Protein AF-A0A4Q5UP66-F1 (afdb_monomer_lite)

Secondary structure (DSSP, 8-state):
-B-TTT--B-----PPPHHHHHHHHHHT--TTSTTHHHHHHHHHHHHHHHHHHGGGS-TTSHHHHHHHHHHHHHHHHHHHHHH-

Foldseek 3Di:
DADPVVRDDDDDDPDDPPVVNVVCCLQPPDPVDPSVVVNVVVVVVVVVVLVCVLVVDDCPDPVNVVSVVVVVVVVVVVVVVVPD

Sequence (84 aa):
TYNQATGQVSYTLKTMPFLIEKLTKLHKANSKSPLFFLNIFFGVSLLFFVLSSFWMFMPKTTIFKKGLYFTLAGIVLTLIMLFF

pLDDT: mean 88.8, std 5.59, range [74.69, 97.94]

Radius of gyration: 22.77 Å; chains: 1; bounding box: 40×30×69 Å

Structure (mmCIF, N/CA/C/O backbone):
data_AF-A0A4Q5UP66-F1
#
_entry.id   AF-A0A4Q5UP66-F1
#
loop_
_atom_site.group_PDB
_atom_site.id
_atom_site.type_symbol
_atom_site.label_atom_id
_atom_site.label_alt_id
_atom_site.label_comp_id
_atom_site.label_asym_id
_atom_site.label_entity_id
_atom_site.label_seq_id
_atom_site.pdbx_PDB_ins_code
_atom_site.Cartn_x
_atom_site.Cartn_y
_atom_site.Cartn_z
_atom_site.occupancy
_atom_site.B_iso_or_equiv
_atom_site.auth_seq_id
_atom_site.auth_comp_id
_atom_site.auth_asym_id
_atom_site.auth_atom_id
_atom_site.pdbx_PDB_model_num
ATOM 1 N N . THR A 1 1 ? -11.099 -11.420 35.003 1.00 74.69 1 THR A N 1
ATOM 2 C CA . THR A 1 1 ? -11.644 -12.078 36.209 1.00 74.69 1 THR A CA 1
ATOM 3 C C . THR A 1 1 ? -13.135 -11.843 36.277 1.00 74.69 1 THR A C 1
ATOM 5 O O . THR A 1 1 ? -13.556 -10.711 36.065 1.00 74.69 1 THR A O 1
ATOM 8 N N . TYR A 1 2 ? -13.921 -12.896 36.499 1.00 79.62 2 TYR A N 1
ATOM 9 C CA . TYR A 1 2 ? -15.384 -12.832 36.56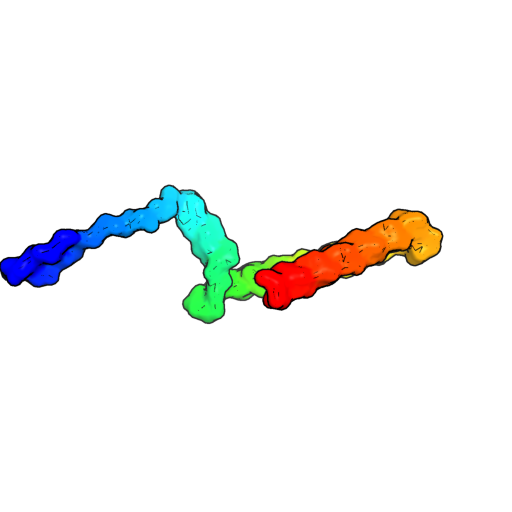6 1.00 79.62 2 TYR A CA 1
ATOM 10 C C . TYR A 1 2 ? -15.852 -12.774 38.021 1.00 79.62 2 TYR A C 1
ATOM 12 O O . TYR A 1 2 ? -15.447 -13.611 38.825 1.00 79.62 2 TYR A O 1
ATOM 20 N N . ASN A 1 3 ? -16.684 -11.789 38.353 1.00 79.06 3 ASN A N 1
ATOM 21 C CA . ASN A 1 3 ? -17.327 -11.659 39.652 1.00 79.06 3 ASN A CA 1
ATOM 22 C C . ASN A 1 3 ? -18.712 -12.321 39.599 1.00 79.06 3 ASN A C 1
ATOM 24 O O . ASN A 1 3 ? -19.624 -11.815 38.950 1.00 79.06 3 ASN A O 1
ATOM 28 N N . GLN A 1 4 ? -18.870 -13.446 40.299 1.00 81.25 4 GLN A N 1
ATOM 29 C CA . GLN A 1 4 ? -20.114 -14.224 40.302 1.00 81.25 4 GLN A CA 1
ATOM 30 C C . GLN A 1 4 ? -21.251 -13.568 41.105 1.00 81.25 4 GLN A C 1
ATOM 32 O O . GLN A 1 4 ? -22.410 -13.882 40.861 1.00 81.25 4 GLN A O 1
ATOM 37 N N . ALA A 1 5 ? -20.948 -12.650 42.029 1.00 82.25 5 ALA A N 1
ATOM 38 C CA . ALA A 1 5 ? -21.955 -11.989 42.862 1.00 82.25 5 ALA A CA 1
ATOM 39 C C . ALA A 1 5 ? -22.637 -10.811 42.147 1.00 82.25 5 ALA A C 1
ATOM 41 O O . ALA A 1 5 ? -23.811 -10.541 42.381 1.00 82.25 5 ALA A O 1
ATOM 42 N N . THR A 1 6 ? -21.913 -10.110 41.270 1.00 83.12 6 THR A N 1
ATOM 43 C CA . THR A 1 6 ? -22.436 -8.957 40.512 1.00 83.12 6 THR A CA 1
ATOM 44 C C . THR A 1 6 ? -22.617 -9.241 39.022 1.00 83.12 6 THR A C 1
ATOM 46 O O . THR A 1 6 ? -23.146 -8.402 38.297 1.00 83.12 6 THR A O 1
ATOM 49 N N . GLY A 1 7 ? -22.138 -10.391 38.537 1.00 85.25 7 GLY A N 1
ATOM 50 C CA . GLY A 1 7 ? -22.099 -10.725 37.113 1.00 85.25 7 GLY A CA 1
ATOM 51 C C . GLY A 1 7 ? -21.099 -9.891 36.299 1.00 85.25 7 GLY A C 1
ATOM 52 O O . GLY A 1 7 ? -21.059 -10.010 35.075 1.00 85.25 7 GLY A O 1
ATOM 53 N N . GLN A 1 8 ? -20.281 -9.038 36.930 1.00 79.06 8 GLN A N 1
ATOM 54 C CA . GLN A 1 8 ? -19.299 -8.220 36.213 1.00 79.06 8 GLN A CA 1
ATOM 55 C C . GLN A 1 8 ? -18.067 -9.028 35.812 1.00 79.06 8 GLN A C 1
ATOM 57 O O . GLN A 1 8 ? -17.468 -9.740 36.619 1.00 79.06 8 GLN A O 1
ATOM 62 N N . VAL A 1 9 ? -17.622 -8.845 34.569 1.00 81.31 9 VAL A N 1
ATOM 63 C CA . VAL A 1 9 ? -16.348 -9.380 34.086 1.00 81.31 9 VAL A CA 1
ATOM 64 C C . VAL A 1 9 ? -15.376 -8.233 33.824 1.00 81.31 9 VAL A C 1
ATOM 66 O O . VAL A 1 9 ? -15.657 -7.356 33.010 1.00 81.31 9 VAL A O 1
ATOM 69 N N . SER A 1 10 ? -14.204 -8.275 34.459 1.00 79.88 10 SER A N 1
ATOM 70 C CA . SER A 1 10 ? -13.076 -7.406 34.104 1.00 79.88 10 SER A CA 1
ATOM 71 C C . SER A 1 10 ? -12.155 -8.111 33.116 1.00 79.88 10 SER A C 1
ATOM 73 O O . SER A 1 10 ? -11.638 -9.198 33.410 1.00 79.88 10 SER A O 1
ATOM 75 N N . TYR A 1 11 ? -11.922 -7.469 31.972 1.00 78.50 11 TYR A N 1
ATOM 76 C CA . TYR A 1 11 ? -11.008 -7.925 30.928 1.00 78.50 11 TYR A CA 1
ATOM 77 C C . TYR A 1 11 ? -9.826 -6.968 30.805 1.00 78.50 11 TYR A C 1
ATOM 79 O O . TYR A 1 11 ? -10.005 -5.753 30.743 1.00 78.50 11 TYR A O 1
ATOM 87 N N . THR A 1 12 ? -8.622 -7.522 30.708 1.00 79.00 12 THR A N 1
ATOM 88 C CA . THR A 1 12 ? -7.422 -6.757 30.367 1.00 79.00 12 THR A CA 1
ATOM 89 C C . THR A 1 12 ? -7.183 -6.913 28.872 1.00 79.00 12 THR A C 1
ATOM 91 O O . THR A 1 12 ? -6.826 -7.995 28.407 1.00 79.00 12 THR A O 1
ATOM 94 N N . LEU A 1 13 ? -7.418 -5.853 28.102 1.00 78.44 13 LEU A N 1
ATOM 95 C CA . LEU A 1 13 ? -7.203 -5.858 26.657 1.00 78.44 13 LEU A CA 1
ATOM 96 C C . LEU A 1 13 ? -5.787 -5.371 26.352 1.00 78.44 13 LEU A C 1
ATOM 98 O O . LEU A 1 13 ? -5.370 -4.315 26.825 1.00 78.44 13 LEU A O 1
ATOM 102 N N . LYS A 1 14 ? -5.050 -6.119 25.527 1.00 79.25 14 LYS A N 1
ATOM 103 C CA . LYS A 1 14 ? -3.814 -5.616 24.922 1.00 79.25 14 LYS A CA 1
ATOM 104 C C . LYS A 1 14 ? -4.199 -4.666 23.792 1.00 79.25 14 LYS A C 1
ATOM 106 O O . LYS A 1 14 ? -4.487 -5.108 22.682 1.00 79.25 14 LYS A O 1
ATOM 111 N N . THR A 1 15 ? -4.265 -3.375 24.096 1.00 83.06 15 THR A N 1
ATOM 112 C CA . THR A 1 15 ? -4.530 -2.326 23.108 1.00 83.06 15 THR A CA 1
ATOM 113 C C . THR A 1 15 ? -3.213 -1.737 22.610 1.00 83.06 15 THR A C 1
ATOM 115 O O . THR A 1 15 ? -2.184 -1.801 23.285 1.00 83.06 15 THR A O 1
ATOM 118 N N . MET A 1 16 ? -3.222 -1.201 21.392 1.00 87.31 16 MET A N 1
ATOM 119 C CA . MET A 1 16 ? -2.085 -0.432 20.890 1.00 87.31 16 MET A CA 1
ATOM 120 C C . MET A 1 16 ? -2.090 0.972 21.511 1.00 87.31 16 MET A C 1
ATOM 122 O O . MET A 1 16 ? -3.162 1.490 21.824 1.00 87.31 16 MET A O 1
ATOM 126 N N . PRO A 1 17 ? -0.920 1.627 21.649 1.00 91.19 17 PRO A N 1
ATOM 127 C CA . PRO A 1 17 ? -0.861 3.035 22.021 1.00 91.19 17 PRO A CA 1
ATOM 128 C C . PRO A 1 17 ? -1.718 3.875 21.072 1.00 91.19 17 PRO A C 1
ATOM 130 O O . PRO A 1 17 ? -1.750 3.612 19.868 1.00 91.19 17 PRO A O 1
ATOM 133 N N . PHE A 1 18 ? -2.372 4.904 21.610 1.00 88.81 18 PHE A N 1
ATOM 134 C CA . PHE A 1 18 ? -3.422 5.669 20.930 1.00 88.81 18 PHE A CA 1
ATOM 135 C C . PHE A 1 18 ? -3.106 6.029 19.467 1.00 88.81 18 PHE A C 1
ATOM 137 O O . PHE A 1 18 ? -3.919 5.781 18.579 1.00 88.81 18 PHE A O 1
ATOM 144 N N . LEU A 1 19 ? -1.910 6.563 19.193 1.00 92.25 19 LEU A N 1
ATOM 145 C CA . LEU A 1 19 ? -1.509 6.970 17.843 1.00 92.25 19 LEU A CA 1
ATOM 146 C C . LEU A 1 19 ? -1.431 5.782 16.869 1.00 92.25 19 LEU A C 1
ATOM 148 O O . LEU A 1 19 ? -1.981 5.836 15.769 1.00 92.25 19 LEU A O 1
ATOM 152 N N . ILE A 1 20 ? -0.786 4.691 17.289 1.00 91.81 20 ILE A N 1
ATOM 153 C CA . ILE A 1 20 ? -0.622 3.477 16.478 1.00 91.81 20 ILE A CA 1
ATOM 154 C C . ILE A 1 20 ? -1.977 2.819 16.224 1.00 91.81 20 ILE A C 1
ATOM 156 O O . ILE A 1 20 ? -2.241 2.339 15.121 1.0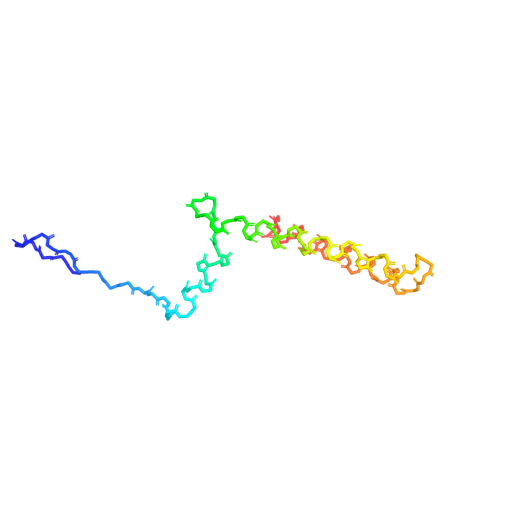0 91.81 20 ILE A O 1
ATOM 160 N N . GLU A 1 21 ? -2.869 2.845 17.214 1.00 90.62 21 GLU A N 1
ATOM 161 C CA . GLU A 1 21 ? -4.222 2.315 17.070 1.00 90.62 21 GLU A CA 1
ATOM 162 C C . GLU A 1 21 ? -5.018 3.077 15.996 1.00 90.62 21 GLU A C 1
ATOM 164 O O . GLU A 1 21 ? -5.713 2.462 15.183 1.00 90.62 21 GLU A O 1
ATOM 169 N N . LYS A 1 22 ? -4.885 4.409 15.935 1.00 89.81 22 LYS A N 1
ATOM 170 C CA . LYS A 1 22 ? -5.542 5.238 14.909 1.00 89.81 22 LYS A CA 1
ATOM 171 C C . LYS A 1 22 ? -4.996 4.965 13.510 1.00 89.81 22 LYS A C 1
ATOM 173 O O . LYS A 1 22 ? -5.790 4.752 12.593 1.00 89.81 22 LYS A O 1
ATOM 178 N N . LEU A 1 23 ? -3.672 4.902 13.352 1.00 91.75 23 LEU A N 1
ATOM 179 C CA . LEU A 1 23 ? -3.040 4.561 12.071 1.00 91.75 23 LEU A CA 1
ATOM 180 C C . LEU A 1 23 ? -3.449 3.161 11.602 1.00 91.75 23 LEU A C 1
ATOM 182 O O . LEU A 1 23 ? -3.780 2.963 10.435 1.00 91.75 23 LEU A O 1
ATOM 186 N N . THR A 1 24 ? -3.511 2.205 12.529 1.00 89.75 24 THR A N 1
ATOM 187 C CA . THR A 1 24 ? -3.939 0.833 12.236 1.00 89.75 24 THR A CA 1
ATOM 188 C C . THR A 1 24 ? -5.400 0.788 11.798 1.00 89.75 24 THR A C 1
ATOM 190 O O . THR A 1 24 ? -5.723 0.091 10.840 1.00 89.75 24 THR A O 1
ATOM 193 N N . LYS A 1 25 ? -6.286 1.549 12.452 1.00 88.69 25 LYS A N 1
ATOM 194 C CA . LYS A 1 25 ? -7.704 1.646 12.071 1.00 88.69 25 LYS A CA 1
ATOM 195 C C . LYS A 1 25 ? -7.901 2.255 10.683 1.00 88.69 25 LYS A C 1
ATOM 197 O O . LYS A 1 25 ? -8.767 1.781 9.955 1.00 88.69 25 LYS A O 1
ATOM 202 N N . LEU A 1 26 ? -7.106 3.263 10.320 1.00 90.75 26 LEU A N 1
ATOM 203 C CA . LEU A 1 26 ? -7.117 3.842 8.974 1.00 90.75 26 LEU A CA 1
ATOM 204 C C . LEU A 1 26 ? -6.621 2.820 7.942 1.00 90.75 26 LEU A C 1
ATOM 206 O O . LEU A 1 26 ? -7.351 2.469 7.021 1.00 90.75 26 LEU A O 1
ATOM 210 N N . HIS A 1 27 ? -5.427 2.262 8.146 1.00 89.56 27 HIS A N 1
ATOM 211 C CA . HIS A 1 27 ? -4.807 1.342 7.191 1.00 89.56 27 HIS A CA 1
ATOM 212 C C . HIS A 1 27 ? -5.579 0.022 7.024 1.00 89.56 27 HIS A C 1
ATOM 214 O O . HIS A 1 27 ? -5.640 -0.526 5.929 1.00 89.56 27 HIS A O 1
ATOM 220 N N . LYS A 1 28 ? -6.213 -0.483 8.089 1.00 86.44 28 LYS A N 1
ATOM 221 C CA . LYS A 1 28 ? -6.998 -1.731 8.077 1.00 86.44 28 LYS A CA 1
ATOM 222 C C . LYS A 1 28 ? -8.510 -1.503 7.961 1.00 86.44 28 LYS A C 1
ATOM 224 O O . LYS A 1 28 ? -9.287 -2.400 8.295 1.00 86.44 28 LYS A O 1
ATOM 229 N N . ALA A 1 29 ? -8.948 -0.323 7.516 1.00 89.81 29 ALA A N 1
ATOM 230 C CA . ALA A 1 29 ? -10.362 -0.072 7.262 1.00 89.81 29 ALA A CA 1
ATOM 231 C C . ALA A 1 29 ? -10.899 -1.050 6.198 1.00 89.81 29 ALA A C 1
ATOM 233 O O . ALA A 1 29 ? -10.397 -1.117 5.078 1.00 89.81 29 ALA A O 1
ATOM 234 N N . ASN A 1 30 ? -11.921 -1.823 6.570 1.00 85.31 30 ASN A N 1
ATOM 235 C CA . ASN A 1 30 ? -12.629 -2.754 5.689 1.00 85.31 30 ASN A CA 1
ATOM 236 C C . ASN A 1 30 ? -14.026 -2.214 5.346 1.00 85.31 30 ASN A C 1
ATOM 238 O O . ASN A 1 30 ? -14.437 -1.196 5.895 1.00 85.31 30 ASN A O 1
ATOM 242 N N . SER A 1 31 ? -14.785 -2.920 4.504 1.00 85.06 31 SER A N 1
ATOM 243 C CA . SER A 1 31 ? -16.104 -2.495 3.999 1.00 85.06 31 SER A CA 1
ATOM 244 C C . SER A 1 31 ? -17.173 -2.205 5.066 1.00 85.06 31 SER A C 1
ATOM 246 O O . SER A 1 31 ? -18.215 -1.652 4.733 1.00 85.06 31 SER A O 1
ATOM 248 N N . LYS A 1 32 ? -16.949 -2.559 6.341 1.00 86.31 32 LYS A N 1
ATOM 249 C CA . LYS A 1 32 ? -17.836 -2.192 7.464 1.00 86.31 32 LYS A CA 1
ATOM 250 C C . LYS A 1 32 ? -17.554 -0.793 8.024 1.00 86.31 32 LYS A C 1
ATOM 252 O O . LYS A 1 32 ? -18.321 -0.297 8.842 1.00 86.31 32 LYS A O 1
ATOM 257 N N . SER A 1 33 ? -16.441 -0.177 7.635 1.00 86.69 33 SER A N 1
ATOM 258 C CA . SER A 1 33 ? -16.014 1.158 8.050 1.00 86.69 33 SER A CA 1
ATOM 259 C C . SER A 1 33 ? -16.200 2.134 6.890 1.00 86.69 33 SER A C 1
ATOM 261 O O . SER A 1 33 ? -15.730 1.824 5.801 1.00 86.69 33 SER A O 1
ATOM 263 N N . PRO A 1 34 ? -16.763 3.339 7.093 1.00 87.00 34 PRO A N 1
ATOM 264 C CA . PRO A 1 34 ? -16.892 4.342 6.028 1.00 87.00 34 PRO A CA 1
ATOM 265 C C . PRO A 1 34 ? -15.536 4.779 5.442 1.00 87.00 34 PRO A C 1
ATOM 267 O O . PRO A 1 34 ? -15.474 5.296 4.332 1.00 87.00 34 PRO A O 1
ATOM 270 N N . LEU A 1 35 ? -14.434 4.532 6.158 1.00 87.75 35 LEU A N 1
ATOM 271 C CA . LEU A 1 35 ? -13.076 4.871 5.730 1.00 87.75 35 LEU A CA 1
ATOM 272 C C . LEU A 1 35 ? -12.528 3.923 4.646 1.00 87.75 35 LEU A C 1
ATOM 274 O O . LEU A 1 35 ? -11.454 4.180 4.111 1.00 87.75 35 LEU A O 1
ATOM 278 N N . PHE A 1 36 ? -13.238 2.847 4.287 1.00 89.94 36 PHE A N 1
ATOM 279 C CA . PHE A 1 36 ? -12.766 1.884 3.282 1.00 89.94 36 PHE A CA 1
ATOM 280 C C . PHE A 1 36 ? -12.556 2.506 1.892 1.00 89.94 36 PHE A C 1
ATOM 282 O O . PHE A 1 36 ? -11.670 2.073 1.155 1.00 89.94 36 PHE A O 1
ATOM 289 N N . PHE A 1 37 ? -13.321 3.550 1.549 1.00 90.19 37 PHE A N 1
ATOM 290 C CA . PHE A 1 37 ? -13.152 4.290 0.296 1.00 90.19 37 PHE A CA 1
ATOM 291 C C . PHE A 1 37 ? -11.757 4.903 0.175 1.00 90.19 37 PHE A C 1
ATOM 293 O O . PHE A 1 37 ? -11.188 4.894 -0.914 1.00 90.19 37 PHE A O 1
ATOM 300 N N . LEU A 1 38 ? -11.178 5.376 1.287 1.00 91.62 38 LEU A N 1
ATOM 301 C CA . LEU A 1 38 ? -9.818 5.912 1.304 1.00 91.62 38 LEU A CA 1
ATOM 302 C C . LEU A 1 38 ? -8.800 4.830 0.929 1.00 91.62 38 LEU A C 1
ATOM 304 O O . LEU A 1 38 ? -7.890 5.095 0.150 1.00 91.62 38 LEU A O 1
ATOM 308 N N . ASN A 1 39 ? -8.985 3.605 1.425 1.00 91.81 39 ASN A N 1
ATOM 309 C CA . ASN A 1 39 ? -8.095 2.485 1.125 1.00 91.81 39 ASN A CA 1
ATOM 310 C C . ASN A 1 39 ? -8.180 2.067 -0.346 1.00 91.81 39 ASN A C 1
ATOM 312 O O . ASN A 1 39 ? -7.149 1.827 -0.972 1.00 91.81 39 ASN A O 1
ATOM 316 N N . ILE A 1 40 ? -9.390 2.026 -0.917 1.00 92.38 40 ILE A N 1
ATOM 317 C CA . ILE A 1 40 ? -9.583 1.743 -2.347 1.00 92.38 40 ILE A CA 1
ATOM 318 C C . ILE A 1 40 ? -8.949 2.847 -3.193 1.00 92.38 40 ILE A C 1
ATOM 320 O O . ILE A 1 40 ? -8.164 2.553 -4.091 1.00 92.38 40 ILE A O 1
ATOM 324 N N . PHE A 1 41 ? -9.254 4.110 -2.890 1.00 94.31 41 PHE A N 1
ATOM 325 C CA . PHE A 1 41 ? -8.692 5.256 -3.599 1.00 94.31 41 PHE A CA 1
ATOM 326 C C . PHE A 1 41 ? -7.162 5.241 -3.562 1.00 94.31 41 PHE A C 1
ATOM 328 O O . PHE A 1 41 ? -6.516 5.400 -4.597 1.00 94.31 41 PHE A O 1
ATOM 335 N N . PHE A 1 42 ? -6.582 4.990 -2.388 1.00 92.62 42 PHE A N 1
ATOM 336 C CA . PHE A 1 42 ? -5.140 4.888 -2.218 1.00 92.62 42 PHE A CA 1
ATOM 337 C C . PHE A 1 42 ? -4.549 3.734 -3.041 1.00 92.62 42 PHE A C 1
ATOM 339 O O . PHE A 1 42 ? -3.579 3.944 -3.766 1.00 92.62 42 PHE A O 1
ATOM 346 N N . GLY A 1 43 ? -5.161 2.545 -3.007 1.00 93.31 43 GLY A N 1
ATOM 347 C CA . GLY A 1 43 ? -4.711 1.389 -3.789 1.00 93.31 43 GLY A CA 1
ATOM 348 C C . GLY A 1 43 ? -4.760 1.626 -5.303 1.00 93.31 43 GLY A C 1
ATOM 349 O O . GLY A 1 43 ? -3.786 1.355 -6.005 1.00 93.31 43 GLY A O 1
ATOM 350 N N . VAL A 1 44 ? -5.858 2.197 -5.806 1.00 96.19 44 VAL A N 1
ATOM 351 C CA . VAL A 1 44 ? -6.009 2.542 -7.231 1.00 96.19 44 VAL A CA 1
ATOM 352 C C . VAL A 1 44 ? -5.008 3.622 -7.644 1.00 96.19 44 VAL A C 1
ATOM 354 O O . VAL A 1 44 ? -4.391 3.516 -8.703 1.00 96.19 44 VAL A O 1
ATOM 357 N N . SER A 1 45 ? -4.795 4.630 -6.797 1.00 96.38 45 SER A N 1
ATOM 358 C CA . SER A 1 45 ? -3.832 5.706 -7.059 1.00 96.38 45 SER A CA 1
ATOM 359 C C . SER A 1 45 ? -2.399 5.182 -7.144 1.00 96.38 45 SER A C 1
ATOM 361 O O . SER A 1 45 ? -1.663 5.558 -8.053 1.00 96.38 45 SER A O 1
ATOM 363 N N . LEU A 1 46 ? -2.002 4.277 -6.244 1.00 93.62 46 LEU A N 1
ATOM 364 C CA . LEU A 1 46 ? -0.682 3.644 -6.297 1.00 93.62 46 LEU A CA 1
ATOM 365 C C . LEU A 1 46 ? -0.490 2.842 -7.587 1.00 93.62 46 LEU A C 1
ATOM 367 O O . LEU A 1 46 ? 0.551 2.971 -8.231 1.00 93.62 46 LEU A O 1
ATOM 371 N N . LEU A 1 47 ? -1.495 2.062 -7.997 1.00 93.56 47 LEU A N 1
ATOM 372 C CA . LEU A 1 47 ? -1.437 1.316 -9.255 1.00 93.56 47 LEU A CA 1
ATOM 373 C C . LEU A 1 47 ? -1.288 2.263 -10.453 1.00 93.56 47 LEU A C 1
ATOM 375 O O . LEU A 1 47 ? -0.444 2.038 -11.320 1.00 93.56 47 LEU A O 1
ATOM 379 N N . PHE A 1 48 ? -2.061 3.349 -10.473 1.00 94.69 48 PHE A N 1
ATOM 380 C CA . PHE A 1 48 ? -1.945 4.385 -11.495 1.00 94.69 48 PHE A CA 1
ATOM 381 C C . PHE A 1 48 ? -0.540 5.008 -11.531 1.00 94.69 48 PHE A C 1
ATOM 383 O O . PHE A 1 48 ? 0.037 5.147 -12.611 1.00 94.69 48 PHE A O 1
ATOM 390 N N . PHE A 1 49 ? 0.053 5.344 -10.382 1.00 91.88 49 PHE A N 1
ATOM 391 C CA . PHE A 1 49 ? 1.407 5.907 -10.335 1.00 91.88 49 PHE A CA 1
ATOM 392 C C . PHE A 1 49 ? 2.477 4.933 -10.836 1.00 91.88 49 PHE A C 1
ATOM 394 O O . PHE A 1 49 ? 3.379 5.335 -11.571 1.00 91.88 49 PHE A O 1
ATOM 401 N N . VAL A 1 50 ? 2.352 3.645 -10.518 1.00 90.06 50 VAL A N 1
ATOM 402 C CA . VAL A 1 50 ? 3.260 2.621 -11.051 1.00 90.06 50 VAL A CA 1
ATOM 403 C C . VAL A 1 50 ? 3.137 2.526 -12.573 1.00 90.06 50 VAL A C 1
ATOM 405 O O . VAL A 1 50 ? 4.152 2.576 -13.265 1.00 90.06 50 VAL A O 1
ATOM 408 N N . LEU A 1 51 ? 1.920 2.447 -13.116 1.00 90.12 51 LEU A N 1
ATOM 409 C CA . LEU A 1 51 ? 1.706 2.339 -14.565 1.00 90.12 51 LEU A CA 1
ATOM 410 C C . LEU A 1 51 ? 2.142 3.604 -15.319 1.00 90.12 51 LEU A C 1
ATOM 412 O O . LEU A 1 51 ? 2.806 3.517 -16.351 1.00 90.12 51 LEU A O 1
ATOM 416 N N . SER A 1 52 ? 1.819 4.781 -14.789 1.00 91.25 52 SER A N 1
ATOM 417 C CA . SER A 1 52 ? 2.219 6.062 -15.386 1.00 91.25 52 SER A CA 1
ATOM 418 C C . SER A 1 52 ? 3.731 6.291 -15.354 1.00 91.25 52 SER A C 1
ATOM 420 O O . SER A 1 52 ? 4.253 6.954 -16.247 1.00 91.25 52 SER A O 1
ATOM 422 N N . SER A 1 53 ? 4.471 5.687 -14.417 1.00 87.81 53 SER A N 1
ATOM 423 C CA . SER A 1 53 ? 5.938 5.784 -14.407 1.00 87.81 53 SER A CA 1
ATOM 424 C C . SER A 1 53 ? 6.587 5.244 -15.692 1.00 87.81 53 SER A C 1
ATOM 426 O O . SER A 1 53 ? 7.631 5.744 -16.113 1.00 87.81 53 SER A O 1
ATOM 428 N N . PHE A 1 54 ? 5.942 4.294 -16.383 1.00 86.19 54 PHE A N 1
ATOM 429 C CA . PHE A 1 54 ? 6.422 3.770 -17.665 1.00 86.19 54 PHE A CA 1
ATOM 430 C C . PHE A 1 54 ? 6.301 4.775 -18.812 1.00 86.19 54 PHE A C 1
ATOM 432 O O . PHE A 1 54 ? 7.078 4.693 -19.761 1.00 86.19 54 PHE A O 1
ATOM 439 N N . TRP A 1 55 ? 5.393 5.752 -18.716 1.00 84.50 55 TRP A N 1
ATOM 440 C CA . TRP A 1 55 ? 5.302 6.852 -19.683 1.00 84.50 55 TRP A CA 1
ATOM 441 C C . TRP A 1 55 ? 6.478 7.827 -19.582 1.00 84.50 55 TRP A C 1
ATOM 443 O O . TRP A 1 55 ? 6.768 8.532 -20.546 1.00 84.50 55 TRP A O 1
ATOM 453 N N . MET A 1 56 ? 7.180 7.860 -18.445 1.00 84.75 56 MET A N 1
ATOM 454 C CA . MET A 1 56 ? 8.314 8.763 -18.238 1.00 84.75 56 MET A CA 1
ATOM 455 C C . MET A 1 56 ? 9.550 8.366 -19.062 1.00 84.75 56 MET A C 1
ATOM 457 O O . MET A 1 56 ? 10.410 9.205 -19.328 1.00 84.75 56 MET A O 1
ATOM 461 N N . PHE A 1 57 ? 9.655 7.104 -19.494 1.00 81.69 57 PHE A N 1
ATOM 462 C CA . PHE A 1 57 ? 10.825 6.590 -20.203 1.00 81.69 57 PHE A CA 1
ATOM 463 C C . PHE A 1 57 ? 10.464 6.092 -21.600 1.00 81.69 57 PHE A C 1
ATOM 465 O O . PHE A 1 57 ? 9.592 5.246 -21.772 1.00 81.69 57 PHE A O 1
ATOM 472 N N . MET A 1 58 ? 11.198 6.553 -22.617 1.00 82.44 58 MET A N 1
ATOM 473 C CA . MET A 1 58 ? 11.014 6.054 -23.981 1.00 82.44 58 MET A CA 1
ATOM 474 C C . MET A 1 58 ? 11.242 4.527 -24.039 1.00 82.44 58 MET A C 1
ATOM 476 O O . MET A 1 58 ? 12.272 4.061 -23.531 1.00 82.44 58 MET A O 1
ATOM 480 N N . PRO A 1 59 ? 10.385 3.751 -24.739 1.00 79.31 59 PRO A N 1
ATOM 481 C CA . PRO A 1 59 ? 10.461 2.283 -24.786 1.00 79.31 59 PRO A CA 1
ATOM 482 C C . PRO A 1 59 ? 11.799 1.706 -25.277 1.00 79.31 59 PRO A C 1
ATOM 484 O O . PRO A 1 59 ? 12.145 0.561 -24.997 1.00 79.31 59 PRO A O 1
ATOM 487 N N . LYS A 1 60 ? 12.579 2.500 -26.023 1.00 82.31 60 LYS A N 1
ATOM 488 C CA . LYS A 1 60 ? 13.882 2.102 -26.580 1.00 82.31 60 LYS A CA 1
ATOM 489 C C . LYS A 1 60 ? 15.051 2.284 -25.604 1.00 82.31 60 LYS A C 1
ATOM 491 O O . LYS A 1 60 ? 16.162 1.854 -25.907 1.00 82.31 60 LYS A O 1
ATOM 496 N N . THR A 1 61 ? 14.828 2.909 -24.448 1.00 88.62 61 THR A N 1
ATOM 497 C CA . THR A 1 61 ? 15.884 3.162 -23.460 1.00 88.62 61 THR A CA 1
ATOM 498 C C . THR A 1 61 ? 16.229 1.902 -22.669 1.00 88.62 61 THR A C 1
ATOM 500 O O . THR A 1 61 ? 15.392 1.033 -22.416 1.00 88.62 61 THR A O 1
ATOM 503 N N . THR A 1 62 ? 17.483 1.806 -22.230 1.00 86.12 62 THR A N 1
ATOM 504 C CA . THR A 1 62 ? 17.933 0.731 -21.333 1.00 86.12 62 THR A CA 1
ATOM 505 C C . THR A 1 62 ? 17.213 0.776 -19.983 1.00 86.12 62 THR A C 1
ATOM 507 O O . THR A 1 62 ? 16.996 -0.271 -19.378 1.00 86.12 62 THR A O 1
ATOM 510 N N . ILE A 1 63 ? 16.795 1.968 -19.541 1.00 87.94 63 ILE A N 1
ATOM 511 C CA . ILE A 1 63 ? 16.031 2.183 -18.307 1.00 87.94 63 ILE A CA 1
ATOM 512 C C . ILE A 1 63 ? 14.650 1.528 -18.404 1.00 87.94 63 ILE A C 1
ATOM 514 O O . ILE A 1 63 ? 14.291 0.768 -17.510 1.00 87.94 63 ILE A O 1
ATOM 518 N N . PHE A 1 64 ? 13.921 1.726 -19.509 1.00 87.88 64 PHE A N 1
ATOM 519 C CA . PHE A 1 64 ? 12.614 1.093 -19.720 1.00 87.88 64 PHE A CA 1
ATOM 520 C C . PHE A 1 64 ? 12.700 -0.442 -19.677 1.00 87.88 64 PHE A C 1
ATOM 522 O O . PHE A 1 64 ? 11.922 -1.096 -18.984 1.00 87.88 64 PHE A O 1
ATOM 529 N N . LYS A 1 65 ? 13.709 -1.026 -20.344 1.00 88.19 65 LYS A N 1
ATOM 530 C CA . LYS A 1 65 ? 13.943 -2.482 -20.327 1.00 88.19 65 LYS A CA 1
ATOM 531 C C . LYS A 1 65 ? 14.230 -3.004 -18.918 1.00 88.19 65 LYS A C 1
ATOM 533 O O . LYS A 1 65 ? 13.677 -4.025 -18.523 1.00 88.19 65 LYS A O 1
ATOM 538 N N . LYS A 1 66 ? 15.069 -2.300 -18.149 1.00 89.44 66 LYS A N 1
ATOM 539 C CA . LYS A 1 66 ? 15.341 -2.636 -16.741 1.00 89.44 66 LYS A CA 1
ATOM 540 C C . LYS A 1 66 ? 14.077 -2.543 -15.889 1.00 89.44 66 LYS A C 1
ATOM 542 O O . LYS A 1 66 ? 13.819 -3.461 -15.118 1.00 89.44 66 LYS A O 1
ATOM 547 N N . GLY A 1 67 ? 13.275 -1.494 -16.074 1.00 89.31 67 GLY A N 1
ATOM 548 C CA . GLY A 1 67 ? 11.980 -1.334 -15.410 1.00 89.31 67 GLY A CA 1
ATOM 549 C C . GLY A 1 67 ? 11.065 -2.540 -15.625 1.00 89.31 67 GLY A C 1
ATOM 550 O O . GLY A 1 67 ? 10.526 -3.074 -14.661 1.00 89.31 67 GLY A O 1
ATOM 551 N N . LEU A 1 68 ? 10.983 -3.045 -16.860 1.00 91.69 68 LEU A N 1
ATOM 552 C CA . LEU A 1 68 ? 10.176 -4.224 -17.181 1.00 91.69 68 LEU A CA 1
ATOM 553 C C . LEU A 1 68 ? 10.660 -5.497 -16.462 1.00 91.69 68 LEU A C 1
ATOM 555 O O . LEU A 1 68 ? 9.837 -6.267 -15.970 1.00 91.69 68 LEU A O 1
ATOM 559 N N . TYR A 1 69 ? 11.977 -5.705 -16.347 1.00 93.19 69 TYR A N 1
ATOM 560 C CA . TYR A 1 69 ? 12.527 -6.833 -15.582 1.00 93.19 69 TYR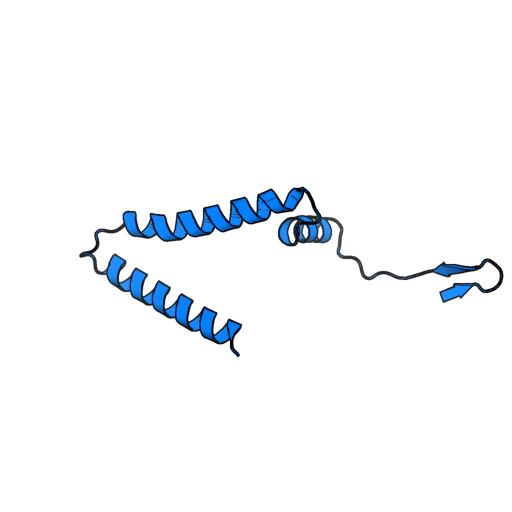 A CA 1
ATOM 561 C C . TYR A 1 69 ? 12.176 -6.752 -14.092 1.00 93.19 69 TYR A C 1
ATOM 563 O O . TYR A 1 69 ? 11.812 -7.769 -13.502 1.00 93.19 69 TYR A O 1
ATOM 571 N N . PHE A 1 70 ? 12.233 -5.560 -13.487 1.00 92.38 70 PHE A N 1
ATOM 572 C CA . PHE A 1 70 ? 11.827 -5.373 -12.090 1.00 92.38 70 PHE A CA 1
ATOM 573 C C . PHE A 1 70 ? 10.338 -5.663 -11.883 1.00 92.38 70 PHE A C 1
ATOM 575 O O . PHE A 1 70 ? 9.976 -6.320 -10.908 1.00 92.38 70 PHE A O 1
ATOM 582 N N . THR A 1 71 ? 9.474 -5.244 -12.811 1.00 93.25 71 THR A N 1
ATOM 583 C CA . THR A 1 71 ? 8.042 -5.570 -12.759 1.00 93.25 71 THR A CA 1
ATOM 584 C C . THR A 1 71 ? 7.795 -7.065 -12.880 1.00 93.25 71 THR A C 1
ATOM 586 O O . THR A 1 71 ? 7.037 -7.614 -12.084 1.00 93.25 71 THR A O 1
ATOM 589 N N . LEU A 1 72 ? 8.459 -7.740 -13.823 1.00 95.75 72 LEU A N 1
ATOM 590 C CA . LEU A 1 72 ? 8.347 -9.190 -13.985 1.00 95.75 72 LEU A CA 1
ATOM 591 C C . LEU A 1 72 ? 8.766 -9.918 -12.699 1.00 95.75 72 LEU A C 1
ATOM 593 O O . LEU A 1 72 ? 8.036 -10.779 -12.216 1.00 95.75 72 LEU A O 1
ATOM 597 N N . ALA A 1 73 ? 9.903 -9.534 -12.111 1.00 96.81 73 ALA A N 1
ATOM 598 C CA . ALA A 1 73 ? 10.374 -10.096 -10.849 1.00 96.81 73 ALA A CA 1
ATOM 599 C C . ALA A 1 73 ? 9.376 -9.862 -9.701 1.00 96.81 73 ALA A C 1
ATOM 601 O O . ALA A 1 73 ? 9.113 -10.778 -8.925 1.00 96.81 73 ALA A O 1
ATOM 602 N N . GLY A 1 74 ? 8.776 -8.669 -9.621 1.00 94.75 74 GLY A N 1
ATOM 603 C CA . GLY A 1 74 ? 7.73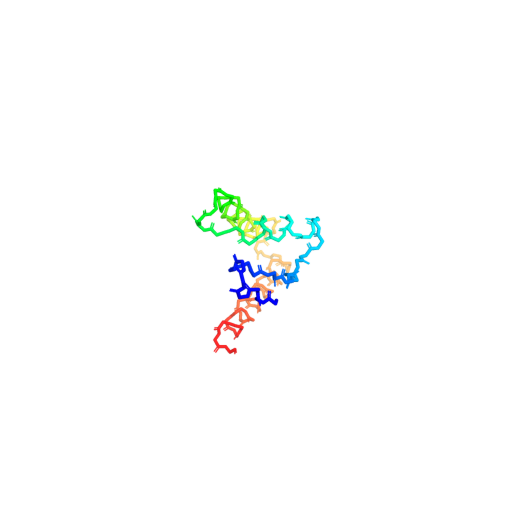7 -8.358 -8.637 1.00 94.75 74 GLY A CA 1
ATOM 604 C C . GLY A 1 74 ? 6.474 -9.207 -8.810 1.00 94.75 74 GLY A C 1
ATOM 605 O O . GLY A 1 74 ? 5.915 -9.679 -7.820 1.00 94.75 74 GLY A O 1
ATOM 606 N N . ILE A 1 75 ? 6.054 -9.464 -10.054 1.00 95.62 75 ILE A N 1
ATOM 607 C CA . ILE A 1 75 ? 4.922 -10.353 -10.355 1.00 95.62 75 ILE A CA 1
ATOM 608 C C . ILE A 1 75 ? 5.241 -11.778 -9.901 1.00 95.62 75 ILE A C 1
ATOM 610 O O . ILE A 1 75 ? 4.445 -12.376 -9.183 1.00 95.62 75 ILE A O 1
ATOM 614 N N . VAL A 1 76 ? 6.414 -12.305 -10.263 1.00 97.88 76 VAL A N 1
ATOM 615 C CA . VAL A 1 76 ? 6.843 -13.655 -9.863 1.00 97.88 76 VAL A CA 1
ATOM 616 C C . VAL A 1 76 ? 6.890 -13.785 -8.340 1.00 97.88 76 VAL A C 1
ATOM 618 O O . VAL A 1 76 ? 6.315 -14.725 -7.799 1.00 97.88 76 VAL A O 1
ATOM 621 N N . LEU A 1 77 ? 7.502 -12.824 -7.640 1.00 97.00 77 LEU A N 1
ATOM 622 C CA . LEU A 1 77 ? 7.534 -12.801 -6.175 1.00 97.00 77 LEU A CA 1
ATOM 623 C C . LEU A 1 77 ? 6.122 -12.804 -5.572 1.00 97.00 77 LEU A C 1
ATOM 625 O O . LEU A 1 77 ? 5.858 -13.552 -4.635 1.00 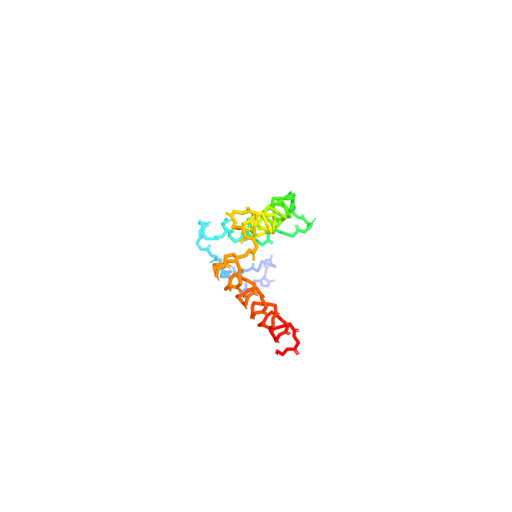97.00 77 LEU A O 1
ATOM 629 N N . THR A 1 78 ? 5.212 -11.997 -6.124 1.00 95.69 78 THR A N 1
ATOM 630 C CA . THR A 1 78 ? 3.822 -11.919 -5.648 1.00 95.69 78 THR A CA 1
ATOM 631 C C . THR A 1 78 ? 3.095 -13.247 -5.838 1.00 95.69 78 THR A C 1
ATOM 633 O O . THR A 1 78 ? 2.392 -13.687 -4.933 1.0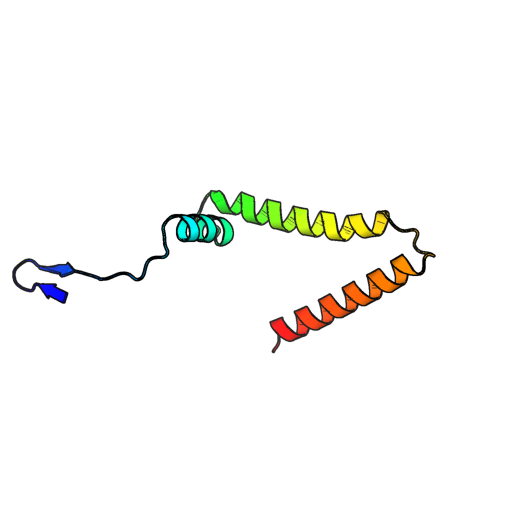0 95.69 78 THR A O 1
ATOM 636 N N . LEU A 1 79 ? 3.281 -13.911 -6.984 1.00 97.25 79 LEU A N 1
ATOM 637 C CA . LEU A 1 79 ? 2.706 -15.235 -7.230 1.00 97.25 79 LEU A CA 1
ATOM 638 C C . LEU A 1 79 ? 3.250 -16.270 -6.241 1.00 97.25 79 LEU A C 1
ATOM 640 O O . LEU A 1 79 ? 2.470 -17.057 -5.715 1.00 97.25 79 LEU A O 1
ATOM 644 N N . ILE A 1 80 ? 4.553 -16.238 -5.944 1.00 97.94 80 ILE A N 1
ATOM 645 C CA . ILE A 1 80 ? 5.149 -17.116 -4.930 1.00 97.94 80 ILE A CA 1
ATOM 646 C C . ILE A 1 80 ? 4.465 -16.891 -3.579 1.00 97.94 80 ILE A C 1
ATOM 648 O O . ILE A 1 80 ? 3.929 -17.842 -3.038 1.00 97.94 80 ILE A O 1
ATOM 652 N N . MET A 1 81 ? 4.395 -15.653 -3.081 1.00 96.19 81 MET A N 1
ATOM 653 C CA . MET A 1 81 ? 3.787 -15.351 -1.773 1.00 96.19 81 MET A CA 1
ATOM 654 C C . MET A 1 81 ? 2.284 -15.659 -1.681 1.00 96.19 81 MET A C 1
ATOM 656 O O . MET A 1 81 ? 1.743 -15.756 -0.582 1.00 96.19 81 MET A O 1
ATOM 660 N N . LEU A 1 82 ? 1.579 -15.708 -2.815 1.00 95.00 82 LEU A N 1
ATOM 661 C CA . LEU A 1 82 ? 0.141 -15.975 -2.846 1.00 95.00 82 LEU A CA 1
ATOM 662 C C . LEU A 1 82 ? -0.162 -17.478 -2.846 1.00 95.00 82 LEU A C 1
ATOM 664 O O . LEU A 1 82 ? -1.183 -17.886 -2.294 1.00 95.00 82 LEU A O 1
ATOM 668 N N . PHE A 1 83 ? 0.701 -18.287 -3.466 1.00 95.81 83 PHE A N 1
ATOM 669 C CA . PHE A 1 83 ? 0.498 -19.731 -3.622 1.00 95.81 83 PHE A CA 1
ATOM 670 C C . PHE A 1 83 ? 1.378 -20.605 -2.710 1.00 95.81 83 PHE A C 1
ATOM 672 O O . PHE A 1 83 ? 1.080 -21.792 -2.579 1.00 95.81 83 PHE A O 1
ATOM 679 N N . PHE A 1 84 ? 2.417 -20.045 -2.086 1.00 91.88 84 PHE A N 1
ATOM 680 C CA . PHE A 1 84 ? 3.299 -20.692 -1.106 1.00 91.88 84 PHE A CA 1
ATOM 681 C C . PHE A 1 84 ? 3.368 -19.870 0.182 1.00 91.88 84 PHE A C 1
ATOM 683 O O . PHE A 1 84 ? 3.250 -20.492 1.261 1.00 91.88 84 PHE A O 1
#